Protein AF-X1EIF5-F1 (afdb_monomer)

Secondary structure (DSSP, 8-state):
--------EEEEEEEGGGTEEEEEEESS--HHHHHHHHHHHHHHHHHSHHHHHHHHTS-----GGGSTTHHHHHHHHHGGG-

Organism: NCBI:txid412755

Sequence (82 aa):
MKKVTEKTDIVVKYEIDYGYALVVITNKKNSIIEDLMLNFSIEFKRKYEDELTDLQDINRLINVSEFSGAKEMVEKNFQLYL

Structure (mmCIF, N/CA/C/O backbone):
data_AF-X1EIF5-F1
#
_entry.id   AF-X1EIF5-F1
#
loop_
_atom_site.group_PDB
_atom_site.id
_atom_site.type_symbol
_atom_site.label_atom_id
_atom_site.label_alt_id
_atom_site.label_comp_id
_atom_site.label_asym_id
_atom_site.label_entity_id
_atom_site.label_seq_id
_atom_site.pdbx_PDB_ins_code
_atom_site.Cartn_x
_atom_site.Cartn_y
_atom_site.Cartn_z
_atom_site.occupancy
_atom_site.B_iso_or_equiv
_atom_site.auth_seq_id
_atom_site.auth_comp_id
_atom_site.auth_asym_id
_atom_site.auth_atom_id
_atom_site.pdbx_PDB_model_num
ATOM 1 N N . MET A 1 1 ? -14.606 -20.443 30.837 1.00 42.03 1 MET A N 1
ATOM 2 C CA . MET A 1 1 ? -14.078 -19.202 30.223 1.00 42.03 1 MET A CA 1
ATOM 3 C C . MET A 1 1 ? -14.751 -19.005 28.874 1.00 42.03 1 MET A C 1
ATOM 5 O O . MET A 1 1 ? -14.698 -19.910 28.052 1.00 42.03 1 MET A O 1
ATOM 9 N N . LYS A 1 2 ? -15.438 -17.879 28.658 1.00 44.31 2 LYS A N 1
ATOM 10 C CA . LYS A 1 2 ? -16.009 -17.519 27.351 1.00 44.31 2 LYS A CA 1
ATOM 11 C C . LYS A 1 2 ? -14.845 -17.019 26.486 1.00 44.31 2 LYS A C 1
ATOM 13 O O . LYS A 1 2 ? -14.223 -16.032 26.865 1.00 44.31 2 LYS A O 1
ATOM 18 N N . LYS A 1 3 ? -14.514 -17.693 25.376 1.00 48.03 3 LYS A N 1
ATOM 19 C CA . LYS A 1 3 ? -13.652 -17.099 24.341 1.00 48.03 3 LYS A CA 1
ATOM 20 C C . LYS A 1 3 ? -14.393 -15.864 23.830 1.00 48.03 3 LYS A C 1
ATOM 22 O O . LYS A 1 3 ? -15.396 -16.008 23.136 1.00 48.03 3 LYS A O 1
ATOM 27 N N . VAL A 1 4 ? -13.955 -14.673 24.224 1.00 50.19 4 VAL A N 1
ATOM 28 C CA . VAL A 1 4 ? -14.316 -13.452 23.506 1.00 50.19 4 VAL A CA 1
ATOM 29 C C . VAL A 1 4 ? -13.628 -13.599 22.158 1.00 50.19 4 VAL A C 1
ATOM 31 O O . VAL A 1 4 ? -12.409 -13.518 22.071 1.00 50.19 4 VAL A O 1
ATOM 34 N N . THR A 1 5 ? -14.379 -13.955 21.124 1.00 57.81 5 THR A N 1
ATOM 35 C CA . THR A 1 5 ? -13.905 -13.776 19.756 1.00 57.81 5 THR A CA 1
ATOM 36 C C . THR A 1 5 ? -13.838 -12.268 19.579 1.00 57.81 5 THR A C 1
ATOM 38 O O . THR A 1 5 ? -14.877 -11.618 19.454 1.00 57.81 5 THR A O 1
ATOM 41 N N . GLU A 1 6 ? -12.641 -11.689 19.694 1.00 64.38 6 GLU A N 1
ATOM 42 C CA . GLU A 1 6 ? -12.426 -10.318 19.245 1.00 64.38 6 GLU A CA 1
ATOM 43 C C . GLU A 1 6 ? -12.913 -10.277 17.800 1.00 64.38 6 GLU A C 1
ATOM 45 O O . GLU A 1 6 ? -12.443 -11.052 16.961 1.00 64.38 6 GLU A O 1
ATOM 50 N N . LYS A 1 7 ? -13.971 -9.494 17.551 1.00 71.81 7 LYS A N 1
ATOM 51 C CA . LYS A 1 7 ? -14.560 -9.381 16.217 1.00 71.81 7 LYS A CA 1
ATOM 52 C C . LYS A 1 7 ? -13.428 -9.020 15.277 1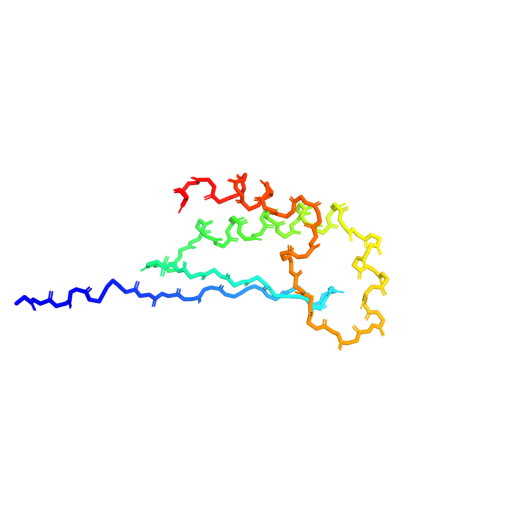.00 71.81 7 LYS A C 1
ATOM 54 O O . LYS A 1 7 ? -12.826 -7.978 15.453 1.00 71.81 7 LYS A O 1
ATOM 59 N N . THR A 1 8 ? -13.113 -9.908 14.353 1.00 77.88 8 THR A N 1
ATOM 60 C CA . THR A 1 8 ? -12.072 -9.698 13.356 1.00 77.88 8 THR A CA 1
ATOM 61 C C . THR A 1 8 ? -12.763 -9.290 12.072 1.00 77.88 8 THR A C 1
ATOM 63 O O . THR A 1 8 ? -13.764 -9.888 11.677 1.00 77.88 8 THR A O 1
ATOM 66 N N . ASP A 1 9 ? -12.253 -8.240 11.460 1.00 82.94 9 ASP A N 1
ATOM 67 C CA . ASP A 1 9 ? -12.747 -7.647 10.232 1.00 82.94 9 ASP A CA 1
ATOM 68 C C . ASP A 1 9 ? -11.565 -7.477 9.274 1.00 82.94 9 ASP A C 1
ATOM 70 O O . ASP A 1 9 ? -10.412 -7.369 9.705 1.00 82.94 9 ASP A O 1
ATOM 74 N N . ILE A 1 10 ? -11.841 -7.493 7.974 1.00 82.56 10 ILE A N 1
ATOM 75 C CA . ILE A 1 10 ? -10.816 -7.416 6.933 1.00 82.56 10 ILE A CA 1
ATOM 76 C C . ILE A 1 10 ? -11.162 -6.250 6.018 1.00 82.56 10 ILE A C 1
ATOM 78 O O . ILE A 1 10 ? -12.218 -6.230 5.386 1.00 82.56 10 ILE A O 1
ATOM 82 N N . VAL A 1 11 ? -10.246 -5.290 5.920 1.00 85.12 11 VAL A N 1
ATOM 83 C CA . VAL A 1 11 ? -10.340 -4.183 4.968 1.00 85.12 11 VAL A CA 1
ATOM 84 C C . VAL A 1 11 ? -9.353 -4.440 3.838 1.00 85.12 11 VAL A C 1
ATOM 86 O O . VAL A 1 11 ? -8.163 -4.644 4.078 1.00 85.12 11 VAL A O 1
ATOM 89 N N . VAL A 1 12 ? -9.859 -4.449 2.605 1.00 83.88 12 VAL A N 1
ATOM 90 C CA . VAL A 1 12 ? -9.056 -4.650 1.395 1.00 83.88 12 VAL A CA 1
ATOM 91 C C . VAL A 1 12 ? -9.142 -3.406 0.523 1.00 83.88 12 VAL A C 1
ATOM 93 O O . VAL A 1 12 ? -10.240 -2.921 0.246 1.00 83.88 12 VAL A O 1
ATOM 96 N N . LYS A 1 13 ? -7.991 -2.914 0.064 1.00 85.56 13 LYS A N 1
ATOM 97 C CA . LYS A 1 13 ? -7.894 -1.837 -0.926 1.00 85.56 13 LYS A CA 1
ATOM 98 C C . LYS A 1 13 ? -7.130 -2.347 -2.137 1.00 85.56 13 LYS A C 1
ATOM 100 O O . LYS A 1 13 ? -5.968 -2.716 -2.010 1.00 85.56 13 LYS A O 1
ATOM 105 N N . TYR A 1 14 ? -7.796 -2.362 -3.286 1.00 82.06 14 TYR A N 1
ATOM 106 C CA . TYR A 1 14 ? -7.193 -2.719 -4.565 1.00 82.06 14 TYR A CA 1
ATOM 107 C C . TYR A 1 14 ? -6.684 -1.464 -5.269 1.00 82.06 14 TYR A 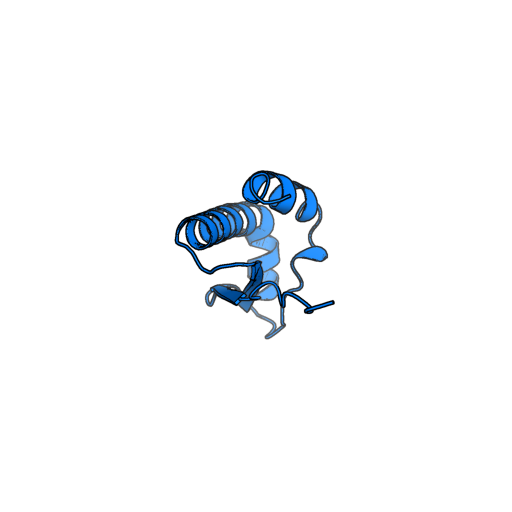C 1
ATOM 109 O O . TYR A 1 14 ? -7.424 -0.492 -5.413 1.00 82.06 14 TYR A O 1
ATOM 117 N N . GLU A 1 15 ? -5.435 -1.508 -5.713 1.00 82.38 15 GLU A N 1
ATOM 118 C CA . GLU A 1 15 ? -4.798 -0.476 -6.525 1.00 82.38 15 GLU A CA 1
ATOM 119 C C . GLU A 1 15 ? -4.705 -0.989 -7.956 1.00 82.38 15 GLU A C 1
ATOM 121 O O . GLU A 1 15 ? -3.729 -1.624 -8.352 1.00 82.38 15 GLU A O 1
ATOM 126 N N . ILE A 1 16 ? -5.793 -0.767 -8.702 1.00 78.25 16 ILE A N 1
ATOM 127 C CA . ILE A 1 16 ? -6.007 -1.334 -10.041 1.00 78.25 16 ILE A CA 1
ATOM 128 C C . ILE A 1 16 ? -4.888 -0.920 -10.992 1.00 78.25 16 ILE A C 1
ATOM 130 O O . ILE A 1 16 ? -4.393 -1.764 -11.733 1.00 78.25 16 ILE A O 1
ATOM 134 N N . ASP A 1 17 ? -4.458 0.340 -10.919 1.00 79.94 17 ASP A N 1
ATOM 135 C CA . ASP A 1 17 ? -3.437 0.884 -11.812 1.00 79.94 17 ASP A CA 1
ATOM 136 C C . ASP A 1 17 ? -2.107 0.129 -11.696 1.00 79.94 17 ASP A C 1
ATOM 138 O O . ASP A 1 17 ? -1.384 0.042 -12.674 1.00 79.94 17 ASP A O 1
ATOM 142 N N . TYR A 1 18 ? -1.781 -0.448 -10.536 1.00 75.69 18 TYR A N 1
ATOM 143 C CA . TYR A 1 18 ? -0.487 -1.099 -10.281 1.00 75.69 18 TYR A CA 1
ATOM 144 C C . TYR A 1 18 ? -0.604 -2.581 -9.905 1.00 75.69 18 TYR A C 1
ATOM 146 O O . TYR A 1 18 ? 0.379 -3.191 -9.500 1.00 75.69 18 TYR A O 1
ATOM 154 N N . GLY A 1 19 ? -1.795 -3.175 -10.001 1.00 74.38 19 GLY A N 1
ATOM 155 C CA . GLY A 1 19 ? -1.980 -4.619 -9.830 1.00 74.38 19 GLY A CA 1
ATOM 156 C C . GLY A 1 19 ? -1.722 -5.169 -8.418 1.00 74.38 19 GLY A C 1
ATOM 157 O O . GLY A 1 19 ? -1.463 -6.366 -8.276 1.00 74.38 19 GLY A O 1
ATOM 158 N N . TYR A 1 20 ? -1.809 -4.348 -7.363 1.00 78.12 20 TYR A N 1
ATOM 159 C CA . TYR A 1 20 ? -1.601 -4.796 -5.977 1.00 78.12 20 TYR A CA 1
ATOM 160 C C . TYR A 1 20 ? -2.808 -4.559 -5.064 1.00 78.12 20 TYR A C 1
ATOM 162 O O . TYR A 1 20 ? -3.725 -3.795 -5.373 1.00 78.12 20 TYR A O 1
ATOM 170 N N . ALA A 1 21 ? -2.817 -5.241 -3.916 1.00 83.38 21 ALA A N 1
ATOM 171 C CA . ALA A 1 21 ? -3.836 -5.082 -2.886 1.00 83.38 21 ALA A CA 1
ATOM 172 C C . ALA A 1 21 ? -3.202 -4.881 -1.505 1.00 83.38 21 ALA A C 1
ATOM 174 O O . ALA A 1 21 ? -2.242 -5.558 -1.144 1.00 83.38 21 ALA A O 1
ATOM 175 N N . LEU A 1 22 ? -3.781 -3.980 -0.715 1.00 85.75 22 LEU A N 1
ATOM 176 C CA . LEU A 1 22 ? -3.491 -3.826 0.708 1.00 85.75 22 LEU A CA 1
ATOM 177 C C . LEU A 1 22 ? -4.551 -4.576 1.508 1.00 85.75 22 LEU A C 1
ATOM 179 O O . LEU A 1 22 ? -5.746 -4.375 1.282 1.00 85.75 22 LEU A O 1
ATOM 183 N N . VAL A 1 23 ? -4.119 -5.407 2.456 1.00 85.69 23 VAL A N 1
ATOM 184 C CA . VAL A 1 23 ? -5.003 -6.172 3.343 1.00 85.69 23 VAL A CA 1
ATOM 185 C C . VAL A 1 23 ? -4.692 -5.802 4.786 1.00 85.69 23 VAL A C 1
ATOM 187 O O . VAL A 1 23 ? -3.581 -6.028 5.259 1.00 85.69 23 VAL A O 1
ATOM 190 N N . VAL A 1 24 ? -5.679 -5.249 5.491 1.00 84.00 24 VAL A N 1
ATOM 191 C CA . VAL A 1 24 ? -5.578 -4.905 6.914 1.00 84.00 24 VAL A CA 1
ATOM 192 C C . VAL A 1 24 ?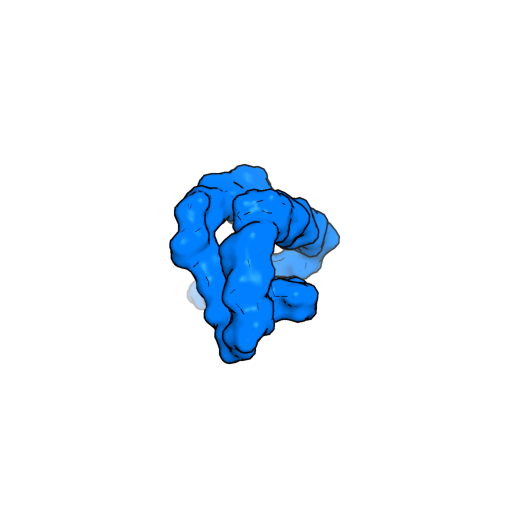 -6.585 -5.735 7.702 1.00 84.00 24 VAL A C 1
ATOM 194 O O . VAL A 1 24 ? -7.789 -5.678 7.444 1.00 84.00 24 VAL A O 1
ATOM 197 N N . ILE A 1 25 ? -6.088 -6.497 8.676 1.00 84.31 25 ILE A N 1
ATOM 198 C CA . ILE A 1 25 ? -6.907 -7.230 9.648 1.00 84.31 25 ILE A CA 1
ATOM 199 C C . ILE A 1 25 ? -7.101 -6.320 10.860 1.00 84.31 25 ILE A C 1
ATOM 201 O O . ILE A 1 25 ? -6.131 -5.853 11.449 1.00 84.31 25 ILE A O 1
ATOM 205 N N . THR A 1 26 ? -8.350 -6.053 11.229 1.00 83.19 26 THR A N 1
ATOM 206 C CA . THR A 1 26 ? -8.699 -5.110 12.298 1.00 83.19 26 THR A CA 1
ATOM 207 C C . THR A 1 26 ? -9.811 -5.651 13.187 1.00 83.19 26 THR A C 1
ATOM 209 O O . THR A 1 26 ? -10.518 -6.583 12.818 1.00 83.19 26 THR A O 1
ATOM 212 N N . ASN A 1 27 ? -9.994 -5.061 14.368 1.00 80.62 27 ASN A N 1
ATOM 213 C CA . ASN A 1 27 ? -11.100 -5.399 15.259 1.00 80.62 27 ASN A CA 1
ATOM 214 C C . ASN A 1 27 ? -12.442 -4.749 14.848 1.00 80.62 27 ASN A C 1
ATOM 216 O O . ASN A 1 27 ? -13.518 -5.156 15.300 1.00 80.62 27 ASN A O 1
ATOM 220 N N . LYS A 1 28 ? -12.392 -3.704 14.011 1.00 82.00 28 LYS A N 1
ATOM 221 C CA . LYS A 1 28 ? -13.566 -3.013 13.471 1.00 82.00 28 LYS A CA 1
ATOM 222 C C . LYS A 1 28 ? -13.192 -2.162 12.259 1.00 82.00 28 LYS A C 1
ATOM 224 O O . LY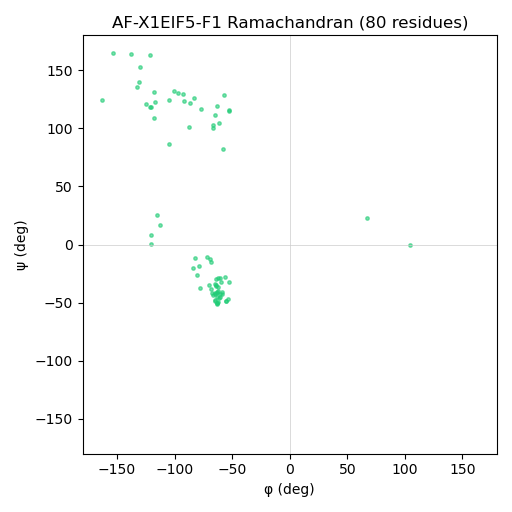S A 1 28 ? -12.402 -1.222 12.389 1.00 82.00 28 LYS A O 1
ATOM 229 N N . LYS A 1 29 ? -13.859 -2.388 11.122 1.00 79.56 29 LYS A N 1
ATOM 230 C CA . LYS A 1 29 ? -13.807 -1.460 9.988 1.00 79.56 29 LYS A CA 1
ATOM 231 C C . LYS A 1 29 ? -14.266 -0.053 10.401 1.00 79.56 29 LYS A C 1
ATOM 233 O O . LYS A 1 29 ? -15.338 0.125 10.985 1.00 79.56 29 LYS A O 1
ATOM 238 N N . ASN A 1 30 ? -13.454 0.954 10.095 1.00 85.38 30 ASN A N 1
ATOM 239 C CA . ASN A 1 30 ? -13.759 2.361 10.338 1.00 85.38 30 ASN A CA 1
ATOM 240 C C . ASN A 1 30 ? -13.008 3.255 9.332 1.00 85.38 30 ASN A C 1
ATOM 242 O O . ASN A 1 30 ? -12.065 2.792 8.690 1.00 85.38 30 ASN A O 1
ATOM 246 N N . SER A 1 31 ? -13.421 4.519 9.216 1.00 88.75 31 SER A N 1
ATOM 247 C CA . SER A 1 31 ? -12.854 5.472 8.252 1.00 88.75 31 SER A CA 1
ATOM 248 C C . SER A 1 31 ? -11.381 5.796 8.505 1.00 88.75 31 SER A C 1
ATOM 250 O O . SER A 1 31 ? -10.653 6.023 7.551 1.00 88.75 31 SER A O 1
ATOM 252 N N . ILE A 1 32 ? -10.913 5.745 9.759 1.00 89.06 32 ILE A N 1
ATOM 253 C CA . ILE A 1 32 ? -9.500 5.992 10.088 1.00 89.06 32 ILE A CA 1
ATOM 254 C C . ILE A 1 32 ? -8.629 4.957 9.375 1.00 89.06 32 ILE A C 1
ATOM 256 O O . ILE A 1 32 ? -7.645 5.316 8.747 1.00 89.06 32 ILE A O 1
ATOM 260 N N . ILE A 1 33 ? -9.008 3.677 9.407 1.00 88.12 33 ILE A N 1
ATOM 261 C CA . ILE A 1 33 ? -8.248 2.614 8.729 1.00 88.12 33 ILE A CA 1
ATOM 262 C C . ILE A 1 33 ? -8.219 2.833 7.216 1.00 88.12 33 ILE A C 1
ATOM 264 O O . ILE A 1 33 ? -7.174 2.650 6.597 1.00 88.12 33 ILE A O 1
ATOM 268 N N . GLU A 1 34 ? -9.340 3.245 6.624 1.00 88.62 34 GLU A N 1
ATOM 269 C CA . GLU A 1 34 ? -9.404 3.554 5.192 1.00 88.62 34 GLU A CA 1
ATOM 270 C C . GLU A 1 34 ? -8.481 4.734 4.832 1.00 88.62 34 GLU A C 1
ATOM 272 O O . GLU A 1 34 ? -7.738 4.641 3.853 1.00 88.62 34 GLU A O 1
ATOM 277 N N . ASP A 1 35 ? -8.440 5.782 5.663 1.00 91.00 35 ASP A N 1
ATOM 278 C CA . ASP A 1 35 ? -7.549 6.937 5.494 1.00 91.00 35 ASP A CA 1
ATOM 279 C C . ASP A 1 35 ? -6.066 6.548 5.629 1.00 91.00 35 ASP A C 1
ATOM 281 O O . ASP A 1 35 ? -5.230 6.979 4.832 1.00 91.00 35 ASP A O 1
ATOM 285 N N . LEU A 1 36 ? -5.719 5.684 6.592 1.00 90.56 36 LEU A N 1
ATOM 286 C CA . LEU A 1 36 ? -4.349 5.177 6.752 1.00 90.56 36 LEU A CA 1
ATOM 287 C C . LEU A 1 36 ? -3.918 4.327 5.550 1.00 90.56 36 LEU A C 1
ATOM 289 O O . LEU A 1 36 ? -2.805 4.482 5.048 1.00 90.56 36 LEU A O 1
ATOM 293 N N . MET A 1 37 ? -4.806 3.464 5.045 1.00 91.06 37 MET A N 1
ATOM 294 C CA . MET A 1 37 ? -4.553 2.677 3.835 1.00 91.06 37 MET A CA 1
ATOM 295 C C . MET A 1 37 ? -4.399 3.565 2.595 1.00 91.06 37 MET A C 1
ATOM 297 O O . MET A 1 37 ? -3.585 3.261 1.722 1.00 91.06 37 MET A O 1
ATOM 301 N N . LEU A 1 38 ? -5.155 4.663 2.503 1.00 90.81 38 LEU A N 1
ATOM 302 C CA . LEU A 1 38 ? -5.011 5.648 1.433 1.00 90.81 38 LEU A CA 1
ATOM 303 C C . LEU A 1 38 ? -3.653 6.356 1.499 1.00 90.81 38 LEU A C 1
ATOM 305 O O . LEU A 1 38 ? -2.955 6.408 0.488 1.00 90.81 38 LEU A O 1
ATOM 309 N N . ASN A 1 39 ? -3.257 6.841 2.677 1.00 92.19 39 ASN A N 1
ATOM 310 C CA . ASN A 1 39 ? -1.972 7.513 2.872 1.00 92.19 39 ASN A CA 1
ATOM 311 C C . ASN A 1 39 ? -0.794 6.584 2.571 1.00 92.19 39 ASN A C 1
ATOM 313 O O . ASN A 1 39 ? 0.096 6.961 1.808 1.00 92.19 39 ASN A O 1
ATOM 317 N N . PHE A 1 40 ? -0.840 5.347 3.079 1.00 91.31 40 PHE A N 1
ATOM 318 C CA . PHE A 1 40 ? 0.151 4.326 2.753 1.00 91.31 40 PHE A CA 1
ATOM 319 C C . PHE A 1 40 ? 0.240 4.120 1.242 1.00 91.31 40 PHE A C 1
ATOM 321 O O . PHE A 1 40 ? 1.332 4.148 0.687 1.00 91.31 40 PHE A O 1
ATOM 328 N N . SER A 1 41 ? -0.899 3.958 0.562 1.00 90.00 41 SER A N 1
ATOM 329 C CA . SER A 1 41 ? -0.915 3.728 -0.884 1.00 90.00 41 SER A CA 1
ATOM 330 C C . SER A 1 41 ? -0.293 4.884 -1.675 1.00 90.00 41 SER A C 1
ATOM 332 O O . SER A 1 41 ? 0.509 4.657 -2.578 1.00 90.00 41 SER A O 1
ATOM 334 N N . ILE A 1 42 ? -0.596 6.132 -1.301 1.00 91.88 42 ILE A N 1
ATOM 335 C CA . ILE A 1 42 ? -0.019 7.326 -1.935 1.00 91.88 42 ILE A CA 1
ATOM 336 C C . ILE A 1 42 ? 1.500 7.378 -1.730 1.00 91.88 42 ILE A C 1
ATOM 338 O O . ILE A 1 42 ? 2.234 7.662 -2.678 1.00 91.88 42 ILE A O 1
ATOM 342 N N . GLU A 1 43 ? 1.985 7.123 -0.512 1.00 92.25 43 GLU A N 1
ATOM 343 C CA . GLU A 1 43 ? 3.423 7.119 -0.216 1.00 92.25 43 GLU A CA 1
ATOM 344 C C . GLU A 1 43 ? 4.150 5.964 -0.910 1.00 92.25 43 GLU A C 1
ATOM 346 O O . GLU A 1 43 ? 5.227 6.170 -1.471 1.00 92.25 43 GLU A O 1
ATOM 351 N N . PHE A 1 44 ? 3.547 4.776 -0.919 1.00 90.19 44 PHE A N 1
ATOM 352 C CA . PHE A 1 44 ? 4.088 3.580 -1.553 1.00 90.19 44 PHE A CA 1
ATOM 353 C C . PHE A 1 44 ? 4.222 3.777 -3.063 1.00 90.19 44 PHE A C 1
ATOM 355 O O . PHE A 1 44 ? 5.317 3.637 -3.603 1.00 90.19 44 PHE A O 1
ATOM 362 N N . LYS A 1 45 ? 3.142 4.221 -3.721 1.00 88.75 45 LYS A N 1
ATOM 363 C CA . LYS A 1 45 ? 3.139 4.550 -5.149 1.00 88.75 45 LYS A CA 1
ATOM 364 C C . LYS A 1 45 ? 4.213 5.576 -5.493 1.00 88.75 45 LYS A C 1
ATOM 366 O O . LYS A 1 45 ? 4.959 5.372 -6.435 1.00 88.75 45 LYS A O 1
ATOM 371 N N . ARG A 1 46 ? 4.309 6.673 -4.734 1.00 91.00 46 ARG A N 1
ATOM 372 C CA . ARG A 1 46 ? 5.301 7.729 -5.004 1.00 91.00 46 ARG A CA 1
ATOM 373 C C . ARG A 1 46 ? 6.738 7.248 -4.851 1.00 91.00 46 ARG A C 1
ATOM 375 O O . ARG A 1 46 ? 7.613 7.753 -5.540 1.00 91.00 46 ARG A O 1
ATOM 382 N N . LYS A 1 47 ? 6.997 6.342 -3.907 1.00 91.88 47 LYS A N 1
ATOM 383 C CA . LYS A 1 47 ? 8.352 5.859 -3.636 1.00 91.88 47 LYS A CA 1
ATOM 384 C C . LYS A 1 47 ? 8.815 4.826 -4.663 1.00 91.88 47 LYS A C 1
ATOM 386 O O . LYS A 1 47 ? 9.991 4.829 -5.003 1.00 91.88 47 LYS A O 1
ATOM 391 N N . TYR A 1 48 ? 7.910 3.965 -5.119 1.00 89.94 48 TYR A N 1
ATOM 392 C CA . TYR A 1 48 ? 8.234 2.816 -5.966 1.00 89.94 48 TYR A CA 1
ATOM 393 C C . TYR A 1 48 ? 7.609 2.922 -7.362 1.00 89.94 48 TYR A C 1
ATOM 395 O O . TYR A 1 48 ? 7.349 1.905 -7.990 1.00 89.94 48 TYR A O 1
ATOM 403 N N . GLU A 1 49 ? 7.327 4.136 -7.846 1.00 88.31 49 GLU A N 1
ATOM 404 C CA . GLU A 1 49 ? 6.631 4.361 -9.121 1.00 88.31 49 GLU A CA 1
ATOM 405 C C . GLU A 1 49 ? 7.313 3.644 -10.292 1.00 88.31 49 GLU A C 1
ATOM 407 O O . GLU A 1 49 ? 6.638 2.938 -11.040 1.00 88.31 49 GLU A O 1
ATOM 412 N N . ASP A 1 50 ? 8.637 3.767 -10.403 1.00 87.12 50 ASP A N 1
ATOM 413 C CA . ASP A 1 50 ? 9.424 3.143 -11.471 1.00 87.12 50 ASP A CA 1
ATOM 414 C C . ASP A 1 50 ? 9.334 1.607 -11.402 1.00 87.12 50 ASP A C 1
ATOM 416 O O . ASP A 1 50 ? 8.966 0.951 -12.374 1.00 87.12 50 ASP A O 1
ATOM 420 N N . GLU A 1 51 ? 9.567 1.033 -10.218 1.00 86.25 51 GLU A N 1
ATOM 421 C CA . GLU A 1 51 ? 9.501 -0.415 -9.977 1.00 86.25 51 GLU A CA 1
ATOM 422 C C . GLU A 1 51 ? 8.093 -0.974 -10.228 1.00 86.25 51 GLU A C 1
ATOM 424 O O . GLU A 1 51 ? 7.933 -2.054 -10.793 1.00 86.25 51 GLU A O 1
ATOM 429 N N . LEU A 1 52 ? 7.053 -0.242 -9.820 1.00 85.25 52 LEU A N 1
ATOM 430 C CA . LEU A 1 52 ? 5.662 -0.630 -10.039 1.00 85.25 52 LEU A CA 1
ATOM 431 C C . LEU A 1 52 ? 5.271 -0.533 -11.515 1.00 85.25 52 LEU A C 1
ATOM 433 O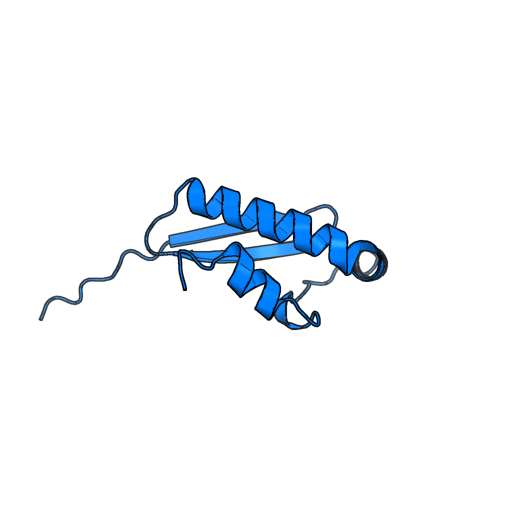 O . LEU A 1 52 ? 4.493 -1.362 -11.980 1.00 85.25 52 LEU A O 1
ATOM 437 N N . THR A 1 53 ? 5.806 0.446 -12.245 1.00 81.75 53 THR A N 1
ATOM 438 C CA . THR A 1 53 ? 5.584 0.596 -13.689 1.00 81.75 53 THR A CA 1
ATOM 439 C C . THR A 1 53 ? 6.225 -0.559 -14.455 1.00 81.75 53 THR A C 1
ATOM 441 O O . THR A 1 53 ? 5.564 -1.170 -15.289 1.00 81.75 53 THR A O 1
ATOM 444 N N . ASP A 1 54 ? 7.451 -0.953 -14.101 1.00 80.19 54 ASP A N 1
ATOM 445 C CA . ASP A 1 54 ? 8.118 -2.126 -14.687 1.00 80.19 54 ASP A CA 1
ATOM 446 C C . ASP A 1 54 ? 7.363 -3.440 -14.395 1.00 80.19 54 ASP A C 1
ATOM 448 O O . ASP A 1 54 ? 7.417 -4.401 -15.169 1.00 80.19 54 ASP A O 1
ATOM 452 N N . LEU A 1 55 ? 6.642 -3.497 -13.271 1.00 76.44 55 LEU A N 1
ATOM 453 C CA . LEU A 1 55 ? 5.841 -4.652 -12.867 1.00 76.44 55 LEU A CA 1
ATOM 454 C C . LEU A 1 55 ? 4.436 -4.683 -13.491 1.00 76.44 55 LEU A C 1
ATOM 456 O O . LEU A 1 55 ? 3.862 -5.769 -13.559 1.00 76.44 55 LEU A O 1
ATOM 460 N N . GLN A 1 56 ? 3.887 -3.556 -13.971 1.00 69.31 56 GLN A N 1
ATOM 461 C CA . GLN A 1 56 ? 2.544 -3.490 -14.582 1.00 69.31 56 GLN A CA 1
ATOM 462 C C . GLN A 1 56 ? 2.401 -4.396 -15.812 1.00 69.31 56 GLN A C 1
ATOM 464 O O . GLN A 1 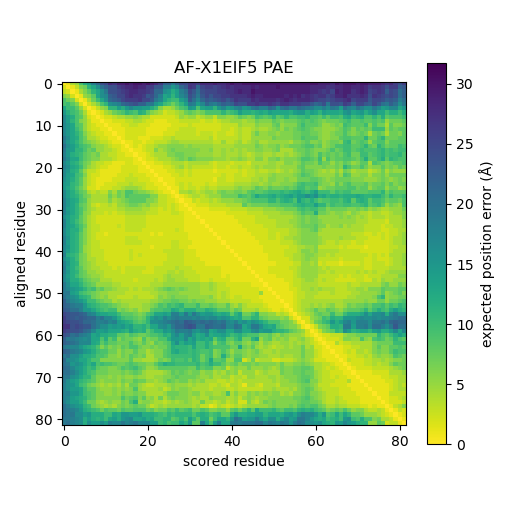56 ? 1.329 -4.958 -16.042 1.00 69.31 56 GLN A O 1
ATOM 469 N N . ASP A 1 57 ? 3.479 -4.586 -16.575 1.00 63.47 57 ASP A N 1
ATOM 470 C CA . ASP A 1 57 ? 3.480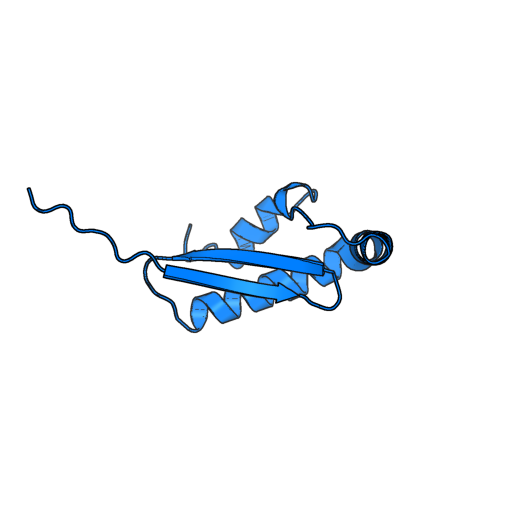 -5.417 -17.784 1.00 63.47 57 ASP A CA 1
ATOM 471 C C . ASP A 1 57 ? 3.384 -6.923 -17.486 1.00 63.47 57 ASP A C 1
ATOM 473 O O . ASP A 1 57 ? 3.146 -7.743 -18.379 1.00 63.47 57 ASP A O 1
ATOM 477 N N . ILE A 1 58 ? 3.540 -7.315 -16.219 1.00 61.25 58 ILE A N 1
ATOM 478 C CA . ILE A 1 58 ? 3.513 -8.705 -15.789 1.00 61.25 58 ILE A CA 1
ATOM 479 C C . ILE A 1 58 ? 2.342 -8.860 -14.824 1.00 61.25 58 ILE A C 1
ATOM 481 O O . ILE A 1 58 ? 2.409 -8.390 -13.697 1.00 61.25 58 ILE A O 1
ATOM 485 N N . ASN A 1 59 ? 1.272 -9.550 -15.238 1.00 56.62 59 ASN A N 1
ATOM 486 C CA . ASN A 1 59 ? 0.120 -9.874 -14.382 1.00 56.62 59 ASN A CA 1
ATOM 487 C C . ASN A 1 59 ? 0.563 -10.674 -13.138 1.00 56.62 59 ASN A C 1
ATOM 489 O O . ASN A 1 59 ? 0.507 -11.907 -13.123 1.00 56.62 59 ASN A O 1
ATOM 493 N N . ARG A 1 60 ? 1.048 -9.993 -12.100 1.00 60.31 60 ARG A N 1
ATOM 494 C CA . ARG A 1 60 ? 1.614 -10.592 -10.893 1.00 60.31 60 ARG A CA 1
ATOM 495 C C . ARG A 1 60 ? 1.028 -9.907 -9.678 1.00 60.31 60 ARG A C 1
ATOM 497 O O . ARG A 1 60 ? 0.951 -8.690 -9.597 1.00 60.31 60 ARG A O 1
ATOM 504 N N . LEU A 1 61 ? 0.659 -10.731 -8.706 1.00 64.19 61 LEU A N 1
ATOM 505 C CA . LEU A 1 61 ? 0.392 -10.272 -7.355 1.00 64.19 61 LEU A CA 1
ATOM 506 C C . LEU A 1 61 ? 1.689 -9.688 -6.779 1.00 64.19 61 LEU A C 1
ATOM 508 O O . LEU A 1 61 ? 2.683 -10.407 -6.664 1.00 64.19 61 LEU A O 1
ATOM 512 N N . ILE A 1 62 ? 1.674 -8.407 -6.422 1.00 69.12 62 ILE A N 1
ATOM 513 C CA . ILE A 1 62 ? 2.829 -7.727 -5.828 1.00 69.12 62 ILE A CA 1
ATOM 514 C C . ILE A 1 62 ? 2.817 -7.934 -4.313 1.00 69.12 62 ILE A C 1
ATOM 516 O O . ILE A 1 62 ? 1.862 -7.559 -3.627 1.00 69.12 62 ILE A O 1
ATOM 520 N N . ASN A 1 63 ? 3.894 -8.511 -3.779 1.00 73.56 63 ASN A N 1
ATOM 521 C CA . ASN A 1 63 ? 4.099 -8.624 -2.343 1.00 73.56 63 ASN A CA 1
ATOM 522 C C . ASN A 1 63 ? 4.802 -7.370 -1.800 1.00 73.56 63 ASN A C 1
ATOM 524 O O . ASN A 1 63 ? 6.019 -7.229 -1.893 1.00 73.56 63 ASN A O 1
ATOM 528 N N . VAL A 1 64 ? 4.034 -6.469 -1.187 1.00 75.06 64 VAL A N 1
ATOM 529 C CA . VAL A 1 64 ? 4.529 -5.194 -0.635 1.00 75.06 64 VAL A CA 1
ATOM 530 C C . VAL A 1 64 ? 5.659 -5.381 0.389 1.00 75.06 64 VAL A C 1
ATOM 532 O O . VAL A 1 64 ? 6.517 -4.508 0.505 1.00 75.06 64 VAL A O 1
ATOM 535 N N . SER A 1 65 ? 5.723 -6.514 1.104 1.00 74.19 65 SER A N 1
ATOM 536 C CA . SER A 1 65 ? 6.793 -6.754 2.086 1.00 74.19 65 SER A CA 1
ATOM 537 C C . SER A 1 65 ? 8.181 -6.941 1.465 1.00 74.19 65 SER A C 1
ATOM 539 O O . SER A 1 65 ? 9.170 -6.904 2.188 1.00 74.19 65 SER A O 1
ATOM 541 N N . GLU A 1 66 ? 8.265 -7.178 0.154 1.00 81.25 66 GLU A N 1
ATOM 542 C CA . GLU A 1 66 ? 9.534 -7.375 -0.563 1.00 81.25 66 GLU A CA 1
ATOM 543 C C . GLU A 1 66 ? 10.221 -6.047 -0.926 1.00 81.25 66 GLU A C 1
ATOM 545 O O . GLU A 1 66 ? 11.399 -6.040 -1.277 1.00 81.25 66 GLU A O 1
ATOM 550 N N . PHE A 1 67 ? 9.524 -4.915 -0.779 1.00 83.88 67 PHE A N 1
ATOM 551 C CA . PHE A 1 67 ? 10.052 -3.591 -1.098 1.00 83.88 67 PHE A CA 1
ATOM 552 C C . PHE A 1 67 ? 10.877 -3.024 0.061 1.00 83.88 67 PHE A C 1
ATOM 554 O O . PHE A 1 67 ? 10.406 -2.898 1.199 1.00 83.88 67 PHE A O 1
ATOM 561 N N . SER A 1 68 ? 12.116 -2.622 -0.228 1.00 85.25 68 SER A N 1
ATOM 562 C CA . SER A 1 68 ? 13.034 -2.086 0.779 1.00 85.25 68 SER A CA 1
ATOM 563 C C . SER A 1 68 ? 12.523 -0.761 1.353 1.00 85.25 68 SER A C 1
ATOM 565 O O . SER A 1 68 ? 12.515 0.273 0.680 1.00 85.25 68 SER A O 1
ATOM 567 N N . GLY A 1 69 ? 12.121 -0.767 2.623 1.00 85.31 69 GLY A N 1
ATOM 568 C CA . GLY A 1 69 ? 11.529 0.394 3.289 1.00 85.31 69 GLY A CA 1
ATOM 569 C C . GLY A 1 69 ? 10.010 0.313 3.481 1.00 85.31 69 GLY A C 1
ATOM 570 O O . GLY A 1 69 ? 9.406 1.265 3.976 1.00 85.31 69 GLY A O 1
ATOM 571 N N . ALA A 1 70 ? 9.364 -0.774 3.040 1.00 83.06 70 ALA A N 1
ATOM 572 C CA . ALA A 1 70 ? 7.929 -0.967 3.235 1.00 83.06 70 ALA A CA 1
ATOM 573 C C . ALA A 1 70 ? 7.566 -1.115 4.719 1.00 83.06 70 ALA A C 1
ATOM 575 O O . ALA A 1 70 ? 6.526 -0.618 5.143 1.00 83.06 70 ALA A O 1
ATOM 576 N N . LYS A 1 71 ? 8.439 -1.734 5.525 1.00 83.88 71 LYS A N 1
ATOM 577 C CA . LYS A 1 71 ? 8.223 -1.905 6.967 1.00 83.88 71 LYS A CA 1
ATOM 578 C C . LYS A 1 71 ? 8.141 -0.559 7.689 1.00 83.88 71 LYS A C 1
ATOM 580 O O . LYS A 1 71 ? 7.187 -0.315 8.416 1.00 83.88 71 LYS A O 1
ATOM 585 N N . GLU A 1 72 ? 9.092 0.328 7.437 1.00 88.06 72 GLU A N 1
ATOM 586 C CA . GLU A 1 72 ? 9.145 1.674 8.006 1.00 88.06 72 GLU A CA 1
ATOM 587 C C . GLU A 1 72 ? 7.927 2.500 7.571 1.00 88.06 72 GLU A C 1
ATOM 589 O O . GLU A 1 72 ? 7.374 3.274 8.349 1.00 88.06 72 GLU A O 1
ATOM 594 N N . MET A 1 73 ? 7.467 2.306 6.331 1.00 87.88 73 MET A N 1
ATOM 595 C CA . MET A 1 73 ? 6.262 2.954 5.818 1.00 87.88 73 MET A CA 1
ATOM 596 C C . MET A 1 73 ? 4.990 2.428 6.497 1.00 87.88 73 MET A C 1
ATOM 598 O O . MET A 1 73 ? 4.094 3.223 6.790 1.00 87.88 73 MET A O 1
ATOM 602 N N . VAL A 1 74 ? 4.917 1.123 6.788 1.00 84.44 74 VAL A N 1
ATOM 603 C CA . VAL A 1 74 ? 3.838 0.535 7.595 1.00 84.44 74 VAL A CA 1
ATOM 604 C C . VAL A 1 74 ? 3.869 1.115 9.006 1.00 84.44 74 VAL A C 1
ATOM 606 O O . VAL A 1 74 ? 2.850 1.615 9.467 1.00 84.44 74 VAL A O 1
ATOM 609 N N . GLU A 1 75 ? 5.024 1.125 9.671 1.00 85.12 75 GLU A N 1
ATOM 610 C CA . GLU A 1 75 ? 5.163 1.661 11.031 1.00 85.12 75 GLU A CA 1
ATOM 611 C C . GLU A 1 75 ? 4.754 3.135 11.110 1.00 85.12 75 GLU A C 1
ATOM 613 O O . GLU A 1 75 ? 4.007 3.519 12.004 1.00 85.12 75 GLU A O 1
ATOM 618 N N . LYS A 1 76 ? 5.160 3.951 10.132 1.00 87.12 76 LYS A N 1
ATOM 619 C CA . LYS A 1 76 ? 4.794 5.369 10.043 1.00 87.12 76 LYS A CA 1
ATOM 620 C C . LYS A 1 76 ? 3.295 5.583 9.819 1.00 87.12 76 LYS A C 1
ATOM 622 O O . LYS A 1 76 ? 2.695 6.426 10.480 1.00 87.12 76 LYS A O 1
ATOM 627 N N . ASN A 1 77 ? 2.692 4.867 8.868 1.00 82.75 77 ASN A N 1
ATOM 628 C CA . ASN A 1 77 ? 1.290 5.088 8.495 1.00 82.75 77 ASN A CA 1
ATOM 629 C C . ASN A 1 77 ? 0.314 4.407 9.461 1.00 82.75 77 ASN A C 1
ATOM 631 O O . ASN A 1 77 ? -0.801 4.880 9.628 1.00 82.75 77 ASN A O 1
ATOM 635 N N . PHE A 1 78 ? 0.717 3.332 10.135 1.00 82.44 78 PHE A N 1
ATOM 636 C CA . PHE A 1 78 ? -0.146 2.562 11.032 1.00 82.44 78 PHE A CA 1
ATOM 637 C C . PHE A 1 78 ? 0.265 2.661 12.505 1.00 82.44 78 PHE A C 1
ATOM 639 O O . PHE A 1 78 ? -0.225 1.884 13.317 1.00 82.44 78 PHE A O 1
ATOM 646 N N . GLN A 1 79 ? 1.093 3.645 12.879 1.00 78.31 79 GLN A N 1
ATOM 647 C CA . GLN A 1 79 ? 1.603 3.821 14.247 1.00 78.31 79 GLN A CA 1
ATOM 648 C C . GLN A 1 79 ? 0.506 3.850 15.323 1.00 78.31 79 GLN A C 1
ATOM 650 O O . GLN A 1 79 ? 0.722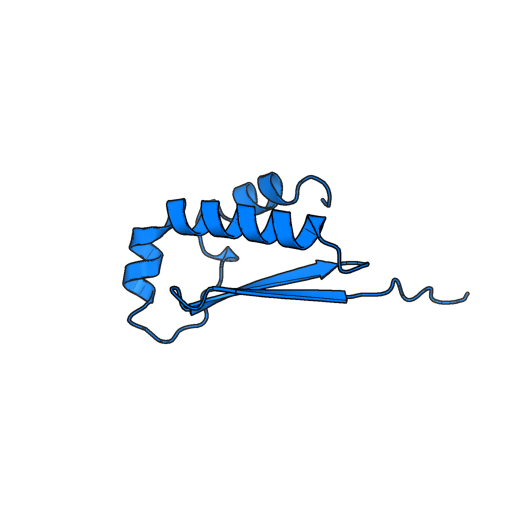 3.404 16.439 1.00 78.31 79 GLN A O 1
ATOM 655 N N . LEU A 1 80 ? -0.683 4.368 15.004 1.00 68.44 80 LEU A N 1
ATOM 656 C CA . LEU A 1 80 ? -1.813 4.421 15.943 1.00 68.44 80 LEU A CA 1
ATOM 657 C C . LEU A 1 80 ? -2.415 3.037 16.265 1.00 68.44 80 LEU A C 1
ATOM 659 O O . LEU A 1 80 ? -3.232 2.932 17.178 1.00 68.44 80 LEU A O 1
ATOM 663 N N . TYR A 1 81 ? -2.047 2.006 15.502 1.00 64.94 81 TYR A N 1
ATOM 664 C CA . TYR A 1 81 ? -2.561 0.636 15.583 1.00 64.94 81 TYR A CA 1
ATOM 665 C C . TYR A 1 81 ? -1.473 -0.416 15.879 1.00 64.94 81 TYR A C 1
ATOM 667 O O . TYR A 1 81 ? -1.807 -1.599 15.966 1.00 64.94 81 TYR A O 1
ATOM 675 N N . LEU A 1 82 ? -0.209 0.000 16.031 1.00 57.88 82 LEU A N 1
ATOM 676 C CA . LEU A 1 82 ? 0.936 -0.832 16.430 1.00 57.88 82 LEU A CA 1
ATOM 677 C C . LEU A 1 82 ? 1.313 -0.555 17.889 1.00 57.88 82 LEU A C 1
ATOM 679 O O . LEU A 1 82 ? 1.603 -1.540 18.602 1.00 57.88 82 LEU A O 1
#

Radius of gyration: 14.61 Å; Cα contacts (8 Å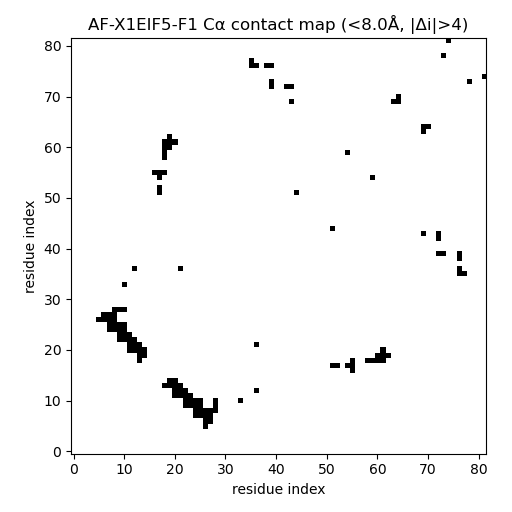, |Δi|>4): 69; chains: 1; bounding box: 29×27×48 Å

Foldseek 3Di:
DDPPPLQWDWDKDDDPQQLEIDIDIDSDDDVLVVVLVVVLVVVLCVVCVVVSVVCSVPNDYDDLVVDDCSVVSCCVSCVVPD

Solvent-accessible surface area (backbone atoms only — not comparable to full-atom values): 5126 Å² total; per-residue (Å²): 133,83,82,76,73,73,54,76,35,79,49,76,48,75,42,75,91,57,50,32,66,49,80,47,81,38,73,63,90,52,70,67,61,54,52,34,54,49,52,41,48,54,52,50,47,70,73,40,46,70,64,41,57,70,43,52,84,46,98,51,84,57,65,65,83,77,45,92,62,39,66,62,48,46,50,68,50,42,53,94,81,110

pLDDT: mean 79.4, std 11.7, range [42.03, 92.25]

Mean predicted aligned error: 7.58 Å

Nearest PDB structures (foldseek):
  7sqc-assembly1_R0  TM=2.463E-01  e=6.360E+00  Chlamydomonas reinhardtii